Protein AF-A0A521EQX9-F1 (afdb_monomer_lite)

Secondary structure (DSSP, 8-state):
--TTGGGS-HHHHHHHHHHHHHHHH-S--EEEEEEEE---TT-SS---EEEEEEE-------

Sequence (62 aa):
MCHKLKNLSANQLEHLIKRSIDEYNGENYLYTVKDLNSPNVNSTEEKLTFKVEIECAERTTH

Radius of gyration: 14.54 Å; chains: 1; bounding box: 41×15×40 Å

Foldseek 3Di:
DCVVVLPDDPVRNQVVVLVVCCVVPVDHWDKDKPDFDRQPPPDPDRDTDIDIDIDDDDPPPD

Structure (mmCIF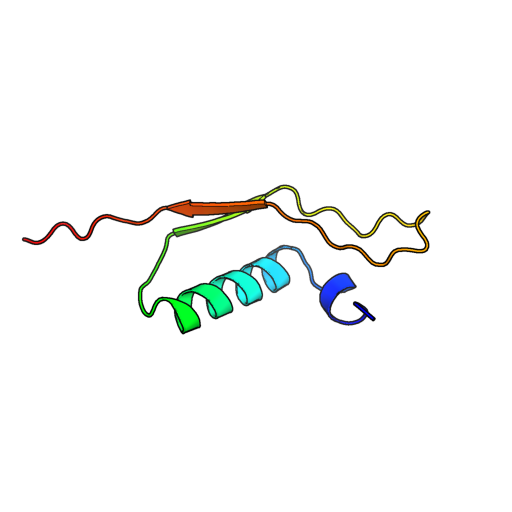, N/CA/C/O backbone):
data_AF-A0A521EQX9-F1
#
_entry.id   AF-A0A521EQX9-F1
#
loop_
_atom_site.group_PDB
_atom_site.id
_atom_site.type_symbol
_atom_site.label_atom_id
_atom_site.label_alt_id
_atom_site.label_comp_id
_atom_site.label_asym_id
_atom_site.label_entity_id
_atom_site.label_seq_id
_atom_site.pdbx_PDB_ins_code
_atom_site.Cartn_x
_atom_site.Cartn_y
_atom_site.Cartn_z
_atom_site.occupancy
_atom_site.B_iso_or_equiv
_atom_site.auth_seq_id
_atom_site.auth_comp_id
_atom_site.auth_asym_id
_atom_site.auth_atom_id
_atom_site.pdbx_PDB_model_num
ATOM 1 N N . MET A 1 1 ? -17.270 1.420 3.899 1.00 54.00 1 MET A N 1
ATOM 2 C CA . MET A 1 1 ? -17.078 0.293 4.832 1.00 54.00 1 MET A CA 1
ATOM 3 C C . MET A 1 1 ? -15.762 -0.392 4.504 1.00 54.00 1 MET A C 1
ATOM 5 O O . MET A 1 1 ? -15.645 -1.014 3.454 1.00 54.00 1 MET A O 1
ATOM 9 N N . CYS A 1 2 ? -14.766 -0.248 5.375 1.00 61.00 2 CYS A N 1
ATOM 10 C CA . CYS A 1 2 ? -13.407 -0.771 5.188 1.00 61.00 2 CYS A CA 1
ATOM 11 C C . CYS A 1 2 ? -13.253 -2.222 5.685 1.00 61.00 2 CYS A C 1
ATOM 13 O O . CYS A 1 2 ? -12.132 -2.672 5.898 1.00 61.00 2 CYS A O 1
ATOM 15 N N . HIS A 1 3 ? -14.350 -2.971 5.869 1.00 65.88 3 HIS A N 1
ATOM 16 C CA . HIS A 1 3 ? -14.353 -4.288 6.527 1.00 65.88 3 HIS A CA 1
ATOM 17 C C . HIS A 1 3 ? -13.333 -5.286 5.972 1.00 65.88 3 HIS A C 1
ATOM 19 O O . HIS A 1 3 ? -12.749 -6.042 6.739 1.00 65.88 3 HIS A O 1
ATOM 25 N N . LYS A 1 4 ? -13.090 -5.288 4.655 1.00 69.19 4 LYS A N 1
ATOM 26 C CA . LYS A 1 4 ? -12.073 -6.164 4.058 1.00 69.19 4 LYS A CA 1
ATOM 27 C C . LYS A 1 4 ? -10.655 -5.665 4.328 1.00 69.19 4 LYS A C 1
ATOM 29 O O . LYS A 1 4 ? -9.810 -6.463 4.698 1.00 69.19 4 LYS A O 1
ATOM 34 N N . LEU A 1 5 ? -10.420 -4.358 4.184 1.00 70.06 5 LEU A N 1
ATOM 35 C CA . LEU A 1 5 ? -9.105 -3.728 4.348 1.00 70.06 5 LEU A CA 1
ATOM 36 C C . LEU A 1 5 ? -8.620 -3.743 5.803 1.00 70.06 5 LEU A C 1
ATOM 38 O O . LEU A 1 5 ? -7.440 -3.958 6.044 1.00 70.06 5 LEU A O 1
ATOM 42 N N . LYS A 1 6 ? -9.526 -3.570 6.775 1.00 67.88 6 LYS A N 1
ATOM 43 C CA . LYS A 1 6 ? -9.201 -3.582 8.212 1.00 67.88 6 LYS A CA 1
ATOM 44 C C . LYS A 1 6 ? -8.719 -4.936 8.734 1.00 67.88 6 LYS A C 1
ATOM 46 O O . LYS A 1 6 ? -8.049 -4.979 9.757 1.00 67.88 6 LYS A O 1
ATOM 51 N N . ASN A 1 7 ? -9.091 -6.019 8.056 1.00 73.56 7 ASN A N 1
ATOM 52 C CA . ASN A 1 7 ? -8.738 -7.381 8.450 1.00 73.56 7 ASN A CA 1
ATOM 53 C C . ASN A 1 7 ? -7.475 -7.891 7.746 1.00 73.56 7 ASN A C 1
ATOM 55 O O . ASN A 1 7 ? -7.070 -9.029 7.976 1.00 73.56 7 ASN A O 1
ATOM 59 N N . LEU A 1 8 ? -6.876 -7.087 6.864 1.00 73.94 8 LEU A N 1
ATOM 60 C CA . LEU A 1 8 ? -5.625 -7.450 6.217 1.00 73.94 8 LEU A CA 1
ATOM 61 C C . LEU A 1 8 ? -4.472 -7.284 7.200 1.00 73.94 8 LEU A C 1
ATOM 63 O O . LEU A 1 8 ? -4.379 -6.282 7.909 1.00 73.94 8 LEU A O 1
ATOM 67 N N . SER A 1 9 ? -3.556 -8.247 7.198 1.00 76.06 9 SER A N 1
ATOM 68 C CA . SER A 1 9 ? -2.249 -8.038 7.809 1.00 76.06 9 SER A CA 1
ATOM 69 C C . SER A 1 9 ? -1.479 -6.946 7.060 1.00 76.06 9 SER A C 1
ATOM 71 O O . SER A 1 9 ? -1.753 -6.665 5.888 1.00 76.06 9 SER A O 1
ATOM 73 N N . ALA A 1 10 ? -0.470 -6.362 7.711 1.00 73.94 10 ALA A N 1
ATOM 74 C CA . ALA A 1 10 ? 0.400 -5.369 7.081 1.00 73.94 10 ALA A CA 1
ATOM 75 C C . ALA A 1 10 ? 0.991 -5.877 5.752 1.00 73.94 10 ALA A C 1
ATOM 77 O O . ALA A 1 10 ? 0.927 -5.167 4.754 1.00 73.94 10 ALA A O 1
ATOM 78 N N . ASN A 1 11 ? 1.432 -7.140 5.703 1.00 76.31 11 ASN A N 1
ATOM 79 C CA . ASN A 1 11 ? 1.995 -7.761 4.498 1.00 76.31 11 ASN A CA 1
ATOM 80 C C . ASN A 1 11 ? 0.961 -7.926 3.372 1.00 76.31 11 ASN A C 1
ATOM 82 O O . ASN A 1 11 ? 1.284 -7.775 2.196 1.00 76.31 11 ASN A O 1
ATOM 86 N N . GLN A 1 12 ? -0.291 -8.260 3.705 1.00 81.88 12 GLN A N 1
ATOM 87 C CA . GLN A 1 12 ? -1.352 -8.385 2.699 1.00 81.88 12 GLN A CA 1
ATOM 88 C C . GLN A 1 12 ? -1.707 -7.026 2.100 1.00 81.88 12 GLN A C 1
ATOM 90 O O . GLN A 1 12 ? -1.924 -6.915 0.895 1.00 81.88 12 GLN A O 1
ATOM 95 N N . LEU A 1 13 ? -1.755 -5.992 2.936 1.00 79.62 13 LEU A N 1
ATOM 96 C CA . LEU A 1 13 ? -2.024 -4.635 2.489 1.00 79.62 13 LEU A CA 1
ATOM 97 C C . LEU A 1 13 ? -0.860 -4.063 1.673 1.00 79.62 13 LEU A C 1
ATOM 99 O O . LEU A 1 13 ? -1.091 -3.481 0.618 1.00 79.62 13 LEU A O 1
ATOM 103 N N . GLU A 1 14 ? 0.377 -4.304 2.105 1.00 79.75 14 GLU A N 1
ATOM 104 C CA . GLU A 1 14 ? 1.586 -4.007 1.335 1.00 79.75 14 GLU A CA 1
ATOM 105 C C . GLU A 1 14 ? 1.528 -4.623 -0.060 1.00 79.75 14 GLU A C 1
ATOM 107 O O . GLU A 1 14 ? 1.730 -3.930 -1.055 1.00 79.75 14 GLU A O 1
ATOM 112 N N . HIS A 1 15 ? 1.170 -5.905 -0.143 1.00 84.31 15 HIS A N 1
ATOM 113 C CA . HIS A 1 15 ? 1.055 -6.605 -1.414 1.00 84.31 15 HIS A CA 1
ATOM 114 C C . HIS A 1 15 ? 0.003 -5.977 -2.346 1.00 84.31 15 HIS A C 1
ATOM 116 O O . HIS A 1 15 ? 0.248 -5.843 -3.544 1.00 84.31 15 HIS A O 1
ATOM 122 N N . LEU A 1 16 ? -1.150 -5.557 -1.813 1.00 85.75 16 LEU A N 1
ATOM 123 C CA . LEU A 1 16 ? -2.191 -4.887 -2.604 1.00 85.75 16 LEU A CA 1
ATOM 124 C C . LEU A 1 16 ? -1.751 -3.512 -3.113 1.00 85.75 16 LEU A C 1
ATOM 126 O O . LEU A 1 16 ? -2.040 -3.168 -4.263 1.00 85.75 16 LEU A O 1
ATOM 130 N N . ILE A 1 17 ? -1.069 -2.729 -2.274 1.00 83.31 17 ILE A N 1
ATOM 131 C CA . ILE A 1 17 ? -0.590 -1.400 -2.666 1.00 83.31 17 ILE A CA 1
ATOM 132 C C . ILE A 1 17 ? 0.502 -1.536 -3.725 1.00 83.31 17 ILE A C 1
ATOM 134 O O . ILE A 1 17 ? 0.409 -0.889 -4.767 1.00 83.31 17 ILE A O 1
ATOM 138 N N . LYS A 1 18 ? 1.473 -2.433 -3.506 1.00 83.38 18 LYS A N 1
ATOM 139 C CA . LYS A 1 18 ? 2.524 -2.730 -4.480 1.00 83.38 18 LYS A CA 1
ATOM 140 C C . LYS A 1 18 ? 1.925 -3.121 -5.829 1.00 83.38 18 LYS A C 1
ATOM 142 O O . LYS A 1 18 ? 2.240 -2.500 -6.834 1.00 83.38 18 LYS A O 1
ATOM 147 N N . ARG A 1 19 ? 0.988 -4.073 -5.838 1.00 86.50 19 ARG A N 1
ATOM 148 C CA . ARG A 1 19 ? 0.316 -4.510 -7.065 1.00 86.50 19 ARG A CA 1
ATOM 149 C C . ARG A 1 19 ? -0.394 -3.361 -7.787 1.00 86.50 19 ARG A C 1
ATOM 151 O O . ARG A 1 19 ? -0.301 -3.276 -9.002 1.00 86.50 19 ARG A O 1
ATOM 158 N N . SER A 1 20 ? -1.082 -2.483 -7.057 1.00 86.38 20 SER A N 1
ATOM 159 C CA . SER A 1 20 ? -1.784 -1.338 -7.658 1.00 86.38 20 SER A CA 1
ATOM 160 C C . SER A 1 20 ? -0.816 -0.342 -8.307 1.00 86.38 20 SER A C 1
ATOM 162 O O . SER A 1 20 ? -1.117 0.218 -9.357 1.00 86.38 20 SER A O 1
ATOM 164 N N . ILE A 1 21 ? 0.349 -0.121 -7.689 1.00 83.19 21 ILE A N 1
ATOM 165 C CA . ILE A 1 21 ? 1.401 0.744 -8.237 1.00 83.19 21 ILE A CA 1
ATOM 166 C C . ILE A 1 21 ? 2.049 0.090 -9.461 1.00 83.19 21 ILE A C 1
ATOM 168 O O . ILE A 1 21 ? 2.193 0.760 -10.479 1.00 83.19 21 ILE A O 1
ATOM 172 N N . ASP A 1 22 ? 2.384 -1.201 -9.388 1.00 83.75 22 ASP A N 1
ATOM 173 C CA . ASP A 1 22 ? 2.953 -1.963 -10.506 1.00 83.75 22 ASP A CA 1
ATOM 174 C C . ASP A 1 22 ? 1.988 -1.966 -11.712 1.00 83.75 22 ASP A C 1
ATOM 176 O O . ASP A 1 22 ? 2.406 -1.732 -12.844 1.00 83.75 22 ASP A O 1
ATOM 180 N N . GLU A 1 23 ? 0.682 -2.160 -11.476 1.00 88.31 23 GLU A N 1
ATOM 181 C CA . GLU A 1 23 ? -0.365 -2.100 -12.511 1.00 88.31 23 GLU A CA 1
ATOM 182 C C . GLU A 1 23 ? -0.502 -0.700 -13.134 1.00 88.31 23 GLU A C 1
ATOM 184 O O . GLU A 1 23 ? -0.758 -0.589 -14.332 1.00 88.31 23 GLU A O 1
ATOM 189 N N . TYR A 1 24 ? -0.329 0.367 -12.346 1.00 86.38 24 TYR A N 1
ATOM 190 C CA . TYR A 1 24 ? -0.405 1.744 -12.839 1.00 86.38 24 TYR A CA 1
ATOM 191 C C . TYR A 1 24 ? 0.848 2.165 -13.617 1.00 86.38 24 TYR A C 1
ATOM 193 O O . TYR A 1 24 ? 0.743 2.813 -14.655 1.00 86.38 24 TYR A O 1
ATOM 201 N N . ASN A 1 25 ? 2.030 1.831 -13.100 1.00 82.62 25 ASN A N 1
ATOM 202 C CA . ASN A 1 25 ? 3.293 2.371 -13.592 1.00 82.62 25 ASN A CA 1
ATOM 203 C C . ASN A 1 25 ? 3.971 1.457 -14.627 1.00 82.62 25 ASN A C 1
ATOM 205 O O . ASN A 1 25 ? 4.755 1.921 -15.448 1.00 82.62 25 ASN A O 1
ATOM 209 N N . GLY A 1 26 ? 3.658 0.157 -14.621 1.00 80.25 26 GLY A N 1
ATOM 210 C CA . GLY A 1 26 ? 4.177 -0.811 -15.591 1.00 80.25 26 GLY A CA 1
ATOM 211 C C . GLY A 1 26 ? 5.658 -1.163 -15.419 1.00 80.25 26 GLY A C 1
ATOM 212 O O . GLY A 1 26 ? 6.233 -1.816 -16.290 1.00 80.25 26 GLY A O 1
ATOM 213 N N . GLU A 1 27 ? 6.284 -0.760 -14.313 1.00 75.56 27 GLU A N 1
ATOM 214 C CA . GLU A 1 27 ? 7.667 -1.102 -13.979 1.00 75.56 27 GLU A CA 1
ATOM 215 C C . GLU A 1 27 ? 7.770 -1.667 -12.560 1.00 75.56 27 GLU A C 1
ATOM 217 O O . GLU A 1 27 ? 6.885 -1.469 -11.731 1.00 75.56 27 GLU A O 1
ATOM 222 N N . ASN A 1 28 ? 8.867 -2.375 -12.286 1.00 71.00 28 ASN A N 1
ATOM 223 C CA . ASN A 1 28 ? 9.148 -2.907 -10.957 1.00 71.00 28 ASN A CA 1
ATOM 224 C C . ASN A 1 28 ? 9.812 -1.837 -10.084 1.00 71.00 28 ASN A C 1
ATOM 226 O O . ASN A 1 28 ? 10.880 -1.336 -10.435 1.00 71.00 28 ASN A O 1
ATOM 230 N N . TYR A 1 29 ? 9.226 -1.572 -8.915 1.00 73.50 29 TYR A N 1
ATOM 231 C CA . TYR A 1 29 ? 9.762 -0.644 -7.917 1.00 73.50 29 TYR A CA 1
ATOM 232 C C . TYR A 1 29 ? 10.114 -1.350 -6.609 1.00 73.50 29 TYR A C 1
ATOM 234 O O . TYR A 1 29 ? 9.499 -2.353 -6.222 1.00 73.50 29 TYR A O 1
ATOM 242 N N . LEU A 1 30 ? 11.095 -0.791 -5.899 1.00 77.62 30 LEU A N 1
ATOM 243 C CA . LEU A 1 30 ? 11.293 -1.099 -4.490 1.00 77.62 30 LEU A CA 1
ATOM 244 C C . LEU A 1 30 ? 10.287 -0.283 -3.681 1.00 77.62 30 LEU A C 1
ATOM 246 O O . LEU A 1 30 ? 10.121 0.920 -3.878 1.00 77.62 30 LEU A O 1
ATOM 250 N N . TYR A 1 31 ? 9.578 -0.972 -2.798 1.00 75.62 31 TYR A N 1
ATOM 251 C CA . TYR A 1 31 ? 8.450 -0.426 -2.067 1.00 75.62 31 TYR A CA 1
ATOM 252 C C . TYR A 1 31 ? 8.547 -0.840 -0.601 1.00 75.62 31 TYR A C 1
ATOM 254 O O . TYR A 1 31 ? 8.936 -1.968 -0.294 1.00 75.62 31 TYR A O 1
ATOM 262 N N . THR A 1 32 ? 8.180 0.059 0.308 1.00 79.81 32 THR A N 1
ATOM 263 C CA . THR A 1 32 ? 8.040 -0.250 1.734 1.00 79.81 32 THR A CA 1
ATOM 264 C C . THR A 1 32 ? 6.819 0.474 2.304 1.00 79.81 32 THR A C 1
ATOM 266 O O . THR A 1 32 ? 6.723 1.701 2.204 1.00 79.81 32 THR A O 1
ATOM 269 N N . VAL A 1 33 ? 5.886 -0.262 2.931 1.00 76.00 33 VAL A N 1
ATOM 270 C CA . VAL A 1 33 ? 4.846 0.366 3.775 1.00 76.00 33 VAL A CA 1
ATOM 271 C C . VAL A 1 33 ? 5.437 0.681 5.140 1.00 76.00 33 VAL A C 1
ATOM 273 O O . VAL A 1 33 ? 5.997 -0.194 5.798 1.00 76.00 33 VAL A O 1
ATOM 276 N N . LYS A 1 34 ? 5.235 1.906 5.616 1.00 75.62 34 LYS A N 1
ATOM 277 C CA . LYS A 1 34 ? 5.515 2.309 6.996 1.00 75.62 34 LYS A CA 1
ATOM 278 C C . LYS A 1 34 ? 4.254 2.814 7.683 1.00 75.62 34 LYS A C 1
ATOM 280 O O . LYS A 1 34 ? 3.276 3.179 7.030 1.00 75.62 34 LYS A O 1
ATOM 285 N N . ASP A 1 35 ? 4.300 2.838 9.012 1.00 68.94 35 ASP A N 1
ATOM 286 C CA . ASP A 1 35 ? 3.299 3.478 9.871 1.00 68.94 35 ASP A CA 1
ATOM 287 C C . ASP A 1 35 ? 1.860 3.054 9.551 1.00 68.94 35 ASP A C 1
ATOM 289 O O . ASP A 1 35 ? 0.970 3.886 9.368 1.00 68.94 35 ASP A O 1
ATOM 293 N N . LEU A 1 36 ? 1.631 1.738 9.452 1.00 70.25 36 LEU A N 1
ATOM 294 C CA . LEU A 1 36 ? 0.286 1.206 9.288 1.00 70.25 36 LEU A CA 1
ATOM 295 C C . LEU A 1 36 ? -0.515 1.463 10.569 1.00 70.25 36 LEU A C 1
ATOM 297 O O . LEU A 1 36 ? -0.439 0.697 11.531 1.00 70.25 36 LEU A O 1
ATOM 301 N N . ASN A 1 37 ? -1.293 2.541 10.593 1.00 64.19 37 ASN A N 1
ATOM 302 C CA . ASN A 1 37 ? -2.188 2.787 11.711 1.00 64.19 37 ASN A CA 1
ATOM 303 C C . ASN A 1 37 ? -3.313 1.755 11.662 1.00 64.19 37 ASN A C 1
ATOM 305 O O . ASN A 1 37 ? -4.096 1.722 10.711 1.00 64.19 37 ASN A O 1
ATOM 309 N N . SER A 1 38 ? -3.421 0.927 12.705 1.00 53.75 38 SER A N 1
ATOM 310 C CA . SER A 1 38 ? -4.650 0.167 12.928 1.00 53.75 38 SER A CA 1
ATOM 311 C C . SER A 1 38 ? -5.808 1.151 13.096 1.00 53.75 38 SER A C 1
ATOM 313 O O . SER A 1 38 ? -5.627 2.188 13.743 1.00 53.75 38 SER A O 1
ATOM 315 N N . PRO A 1 39 ? -6.994 0.862 12.531 1.00 56.31 39 PRO A N 1
ATOM 316 C CA . PRO A 1 39 ? -8.169 1.696 12.737 1.00 56.31 39 PRO A CA 1
ATOM 317 C C . PRO A 1 39 ? -8.392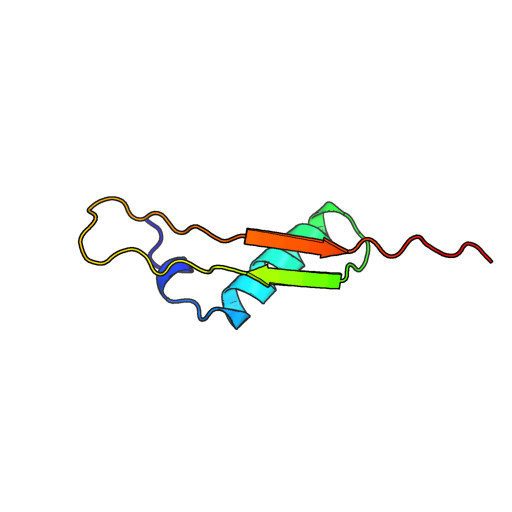 1.847 14.244 1.00 56.31 39 PRO A C 1
ATOM 319 O O . PRO A 1 39 ? -8.628 0.864 14.945 1.00 56.31 39 PRO A O 1
ATOM 322 N N . ASN A 1 40 ? -8.236 3.074 14.741 1.00 50.16 40 ASN A N 1
ATOM 323 C CA . ASN A 1 40 ? -8.305 3.374 16.162 1.00 50.16 40 ASN A CA 1
ATOM 324 C C . ASN A 1 40 ? -9.674 2.924 16.696 1.00 50.16 40 ASN A C 1
ATOM 326 O O . ASN A 1 40 ? -10.706 3.420 16.245 1.00 50.16 40 ASN A O 1
ATOM 330 N N . VAL A 1 41 ? -9.678 1.972 17.632 1.00 52.09 41 VAL A N 1
ATOM 331 C CA . VAL A 1 41 ? -10.884 1.302 18.160 1.00 52.09 41 VAL A CA 1
ATOM 332 C C . VAL A 1 41 ? -11.883 2.263 18.819 1.00 52.09 41 VAL A C 1
ATOM 334 O O . VAL A 1 41 ? -13.047 1.909 18.973 1.00 52.09 41 VAL A O 1
ATOM 337 N N . ASN A 1 42 ? -11.460 3.492 19.136 1.00 56.38 42 ASN A N 1
ATOM 338 C CA . ASN A 1 42 ? -12.295 4.527 19.752 1.00 56.38 42 ASN A CA 1
ATOM 339 C C . ASN A 1 42 ? -12.859 5.564 18.761 1.00 56.38 42 ASN A C 1
ATOM 341 O O . ASN A 1 42 ? -13.502 6.521 19.187 1.00 56.38 42 ASN A O 1
ATOM 345 N N . SER A 1 43 ? -12.615 5.411 17.456 1.00 56.88 43 SER A N 1
ATOM 346 C CA . SER A 1 43 ? -13.139 6.312 16.426 1.00 56.88 43 SER A CA 1
ATOM 347 C C . SER A 1 43 ? -1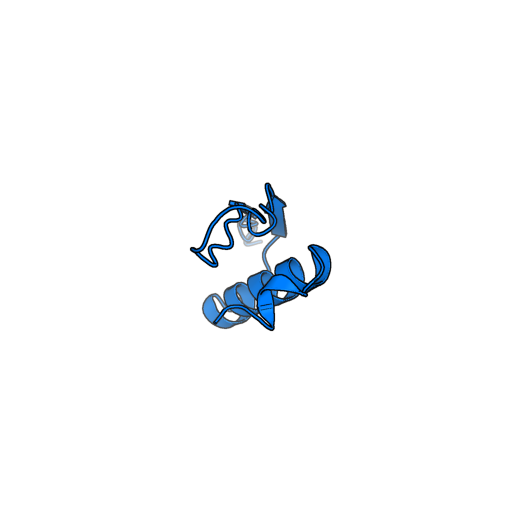4.301 5.669 15.671 1.00 56.88 43 SER A C 1
ATOM 349 O O . SER A 1 43 ? -14.202 4.537 15.198 1.00 56.88 43 SER A O 1
ATOM 351 N N . THR A 1 44 ? -15.393 6.413 15.497 1.00 60.78 44 THR A N 1
ATOM 352 C CA . THR A 1 44 ? -16.479 6.056 14.568 1.00 60.78 44 THR A CA 1
ATOM 353 C C . THR A 1 44 ? -16.058 6.201 13.102 1.00 60.78 44 THR A C 1
ATOM 355 O O . THR A 1 44 ? -16.732 5.681 12.212 1.00 60.78 44 THR A O 1
ATOM 358 N N . GLU A 1 45 ? -14.931 6.865 12.825 1.00 62.53 45 GLU A N 1
ATOM 359 C CA . GLU A 1 45 ? -14.360 6.950 11.486 1.00 62.53 45 GLU A CA 1
ATOM 360 C C . GLU A 1 45 ? -13.477 5.733 11.185 1.00 62.53 45 GLU A C 1
ATOM 362 O O . GLU A 1 45 ? -12.398 5.546 11.749 1.00 62.53 45 GLU A O 1
ATOM 367 N N . GLU A 1 46 ? -13.910 4.922 10.219 1.00 65.06 46 GLU A N 1
ATOM 368 C CA . GLU A 1 46 ? -13.143 3.805 9.665 1.00 65.06 46 GLU A CA 1
ATOM 369 C C . GLU A 1 46 ? -11.992 4.273 8.750 1.00 65.06 46 GLU A C 1
ATOM 371 O O . GLU A 1 46 ? -11.957 3.932 7.565 1.00 65.06 46 GLU A O 1
ATOM 376 N N . LYS A 1 47 ? -11.049 5.061 9.275 1.00 66.25 47 LYS A N 1
ATOM 377 C CA . LYS A 1 47 ? -9.879 5.532 8.519 1.00 66.25 47 LYS A CA 1
ATOM 378 C C . LYS A 1 47 ? -8.691 4.592 8.710 1.00 66.25 47 LYS A C 1
ATOM 380 O O . LYS A 1 47 ? -8.338 4.241 9.833 1.00 66.25 47 LYS A O 1
ATOM 385 N N . LEU A 1 48 ? -8.093 4.190 7.593 1.00 69.19 48 LEU A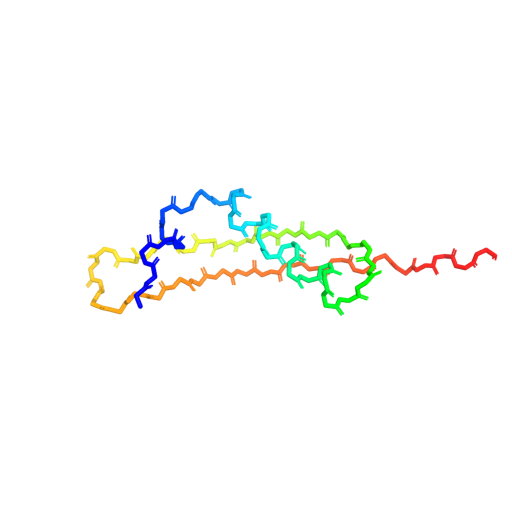 N 1
ATOM 386 C CA . LEU A 1 48 ? -6.838 3.452 7.536 1.00 69.19 48 LEU A CA 1
ATOM 387 C C . LEU A 1 48 ? -5.805 4.384 6.907 1.00 69.19 48 LEU A C 1
ATOM 389 O O . LEU A 1 48 ? -6.011 4.853 5.789 1.00 69.19 48 LEU A O 1
ATOM 393 N N . THR A 1 49 ? -4.726 4.658 7.630 1.00 72.44 49 THR A N 1
ATOM 394 C CA . THR A 1 49 ? -3.655 5.545 7.167 1.00 72.44 49 THR A CA 1
ATOM 395 C C . THR A 1 49 ? -2.354 4.769 7.171 1.00 72.44 49 THR A C 1
ATOM 397 O O . THR A 1 49 ? -2.061 4.060 8.132 1.00 72.44 49 THR A O 1
ATOM 400 N N . PHE A 1 50 ? -1.586 4.910 6.100 1.00 76.44 50 PHE A N 1
ATOM 401 C CA . PHE A 1 50 ? -0.278 4.295 5.946 1.00 76.44 50 PHE A CA 1
ATOM 402 C C . PHE A 1 50 ? 0.633 5.227 5.155 1.00 76.44 50 PHE A C 1
ATOM 404 O O . PHE A 1 50 ? 0.161 6.025 4.341 1.00 76.44 50 PHE A O 1
ATOM 411 N N . LYS A 1 51 ? 1.937 5.125 5.402 1.00 81.38 51 LYS A N 1
ATOM 412 C CA . LYS A 1 51 ? 2.963 5.813 4.626 1.00 81.38 51 LYS A CA 1
ATOM 413 C C . LYS A 1 51 ? 3.555 4.841 3.616 1.00 81.38 51 LYS A C 1
ATOM 415 O O . LYS A 1 51 ? 3.824 3.685 3.929 1.00 81.38 51 LYS A O 1
ATOM 420 N N . VAL A 1 52 ? 3.767 5.333 2.408 1.00 80.44 52 VAL A N 1
ATOM 421 C CA . VAL A 1 52 ? 4.391 4.596 1.317 1.00 80.44 52 VAL A CA 1
ATOM 422 C C . VAL A 1 52 ? 5.729 5.240 0.999 1.00 80.44 52 VAL A C 1
ATOM 424 O O . VAL A 1 52 ? 5.782 6.446 0.76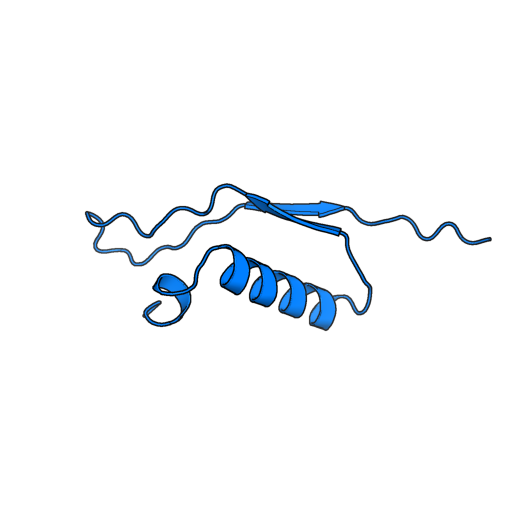1 1.00 80.44 52 VAL A O 1
ATOM 427 N N . GLU A 1 53 ? 6.794 4.446 0.979 1.00 83.62 53 GLU A N 1
ATOM 428 C CA . GLU A 1 53 ? 8.090 4.855 0.445 1.00 83.62 53 GLU A CA 1
ATOM 429 C C . GLU A 1 53 ? 8.375 4.038 -0.817 1.00 83.62 53 GLU A C 1
ATOM 431 O O . GLU A 1 53 ? 8.308 2.808 -0.793 1.00 83.62 53 GLU A O 1
ATOM 436 N N . ILE A 1 54 ? 8.630 4.738 -1.923 1.00 80.12 54 ILE A N 1
ATOM 437 C CA . ILE A 1 54 ? 8.938 4.150 -3.229 1.00 80.12 54 ILE A CA 1
ATOM 438 C C . ILE A 1 54 ? 10.342 4.596 -3.597 1.00 80.12 54 ILE A C 1
ATOM 440 O O . ILE A 1 54 ? 10.623 5.795 -3.632 1.00 80.12 54 ILE A O 1
ATOM 444 N N . GLU A 1 55 ? 11.202 3.632 -3.886 1.00 80.69 55 GLU A N 1
ATOM 445 C CA . GLU A 1 55 ? 12.513 3.883 -4.459 1.00 80.69 55 GLU A CA 1
ATOM 446 C C . GLU A 1 55 ? 12.463 3.507 -5.941 1.00 80.69 55 GLU A C 1
ATOM 448 O O . GLU A 1 55 ? 12.349 2.337 -6.322 1.00 80.69 55 GLU A O 1
ATOM 453 N N . CYS A 1 56 ? 12.496 4.535 -6.788 1.00 74.75 56 CYS A N 1
ATOM 454 C CA . CYS A 1 56 ? 12.671 4.369 -8.220 1.00 74.75 56 CYS A CA 1
ATOM 455 C C . CYS A 1 56 ? 14.135 4.030 -8.471 1.00 74.75 56 CYS A C 1
ATOM 457 O O . CYS A 1 56 ? 14.999 4.892 -8.324 1.00 74.75 56 CYS A O 1
ATOM 459 N N . ALA A 1 57 ? 14.418 2.789 -8.860 1.00 65.25 57 ALA A N 1
ATOM 460 C CA . ALA A 1 57 ? 15.704 2.496 -9.464 1.00 65.25 57 ALA A CA 1
ATOM 461 C C . ALA A 1 57 ? 15.755 3.273 -10.784 1.00 65.25 57 ALA A C 1
ATOM 463 O O . ALA A 1 57 ? 14.975 2.990 -11.696 1.00 65.25 57 ALA A O 1
ATOM 464 N N . GLU A 1 58 ? 16.630 4.277 -10.889 1.00 58.88 58 GLU A N 1
ATOM 465 C CA . GLU A 1 58 ? 16.986 4.803 -12.202 1.00 58.88 58 GLU A CA 1
ATOM 466 C C . GLU A 1 58 ? 17.407 3.598 -13.040 1.00 58.88 58 GLU A C 1
ATOM 468 O O . GLU A 1 58 ? 18.299 2.844 -12.640 1.00 58.88 58 GLU A O 1
ATOM 473 N N . ARG A 1 59 ? 16.742 3.366 -14.181 1.00 54.38 59 ARG A N 1
ATOM 474 C CA . ARG A 1 59 ? 17.302 2.459 -15.178 1.00 54.38 59 ARG A CA 1
ATOM 475 C C . ARG A 1 59 ? 18.694 2.999 -15.467 1.00 54.38 59 ARG A C 1
ATOM 477 O O . ARG A 1 59 ? 18.821 4.022 -16.135 1.00 54.38 59 ARG A O 1
ATOM 484 N N . THR A 1 60 ? 19.728 2.319 -14.989 1.00 47.59 60 THR A N 1
ATOM 485 C CA . THR A 1 60 ? 21.050 2.422 -15.584 1.00 47.59 60 THR A CA 1
ATOM 486 C C . THR A 1 60 ? 20.889 1.909 -17.006 1.00 47.59 60 THR A C 1
ATOM 488 O O . THR A 1 60 ? 20.955 0.713 -17.282 1.00 47.59 60 THR A O 1
ATOM 491 N N . THR A 1 61 ? 20.556 2.824 -17.914 1.00 45.06 61 THR A N 1
ATOM 492 C CA . THR A 1 61 ? 20.711 2.626 -19.347 1.00 45.06 61 THR A CA 1
ATOM 493 C C . THR A 1 61 ? 22.187 2.3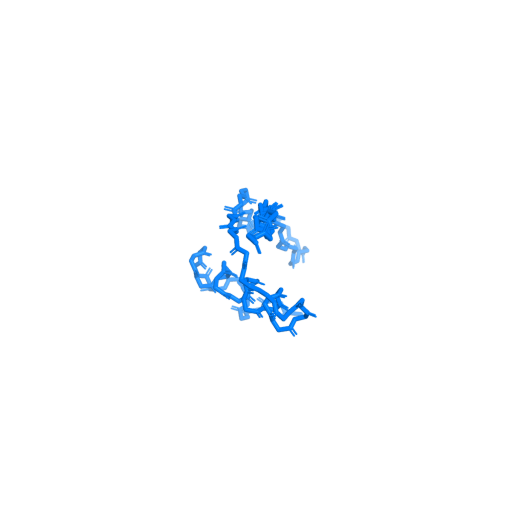40 -19.573 1.00 45.06 61 THR A C 1
ATOM 495 O O . THR A 1 61 ? 23.013 3.245 -19.456 1.00 45.06 61 THR A O 1
ATOM 498 N N . HIS A 1 62 ? 22.504 1.066 -19.791 1.00 39.94 62 HIS A N 1
ATOM 499 C CA . HIS A 1 62 ? 23.758 0.653 -20.404 1.00 39.94 62 HIS A CA 1
ATOM 500 C C . HIS A 1 62 ? 23.733 0.971 -21.896 1.00 39.94 62 HIS A C 1
ATOM 502 O O . HIS A 1 62 ? 22.666 0.762 -22.520 1.00 39.94 62 HIS A O 1
#

Organism: NCBI:txid1214077

pLDDT: mean 71.22, std 11.68, range [39.94, 88.31]